Protein AF-A0A3C2BTA4-F1 (afdb_monomer_lite)

pLDDT: mean 95.5, std 5.05, range [73.38, 98.69]

Structure (mmCIF, N/CA/C/O backbone):
data_AF-A0A3C2BTA4-F1
#
_entry.id   AF-A0A3C2BTA4-F1
#
loop_
_atom_site.group_PDB
_atom_site.id
_atom_site.type_symbol
_atom_site.label_atom_id
_atom_site.label_alt_id
_atom_site.label_comp_id
_atom_site.label_asym_id
_atom_site.label_entity_id
_atom_site.label_seq_id
_atom_site.pdbx_PDB_ins_code
_atom_site.Cartn_x
_atom_site.Cartn_y
_atom_site.Cartn_z
_atom_site.occupancy
_atom_site.B_iso_or_equiv
_atom_site.auth_seq_id
_atom_site.auth_comp_id
_atom_site.auth_asym_id
_atom_site.auth_atom_id
_atom_site.pdbx_PDB_model_num
ATOM 1 N N . LEU A 1 1 ? -10.250 0.174 -7.961 1.00 94.25 1 LEU A N 1
ATOM 2 C CA . LEU A 1 1 ? -9.023 0.992 -7.882 1.00 94.25 1 LEU A CA 1
ATOM 3 C C . LEU A 1 1 ? -8.267 0.972 -9.204 1.00 94.25 1 LEU A C 1
ATOM 5 O O . LEU A 1 1 ? -8.402 1.938 -9.924 1.00 94.25 1 LEU A O 1
ATOM 9 N N . VAL A 1 2 ? -7.622 -0.133 -9.608 1.00 96.44 2 VAL A N 1
ATOM 10 C CA . VAL A 1 2 ? -6.842 -0.205 -10.872 1.00 96.44 2 VAL A CA 1
ATOM 11 C C . VAL A 1 2 ? -7.594 0.320 -12.104 1.00 96.44 2 VAL A C 1
ATOM 13 O O . VAL A 1 2 ? -7.047 1.108 -12.860 1.00 96.44 2 VAL A O 1
ATOM 16 N N . GLN A 1 3 ? -8.858 -0.073 -12.301 1.00 97.69 3 GLN A N 1
ATOM 17 C CA . GLN A 1 3 ? -9.660 0.436 -13.422 1.00 97.69 3 GLN A CA 1
ATOM 18 C C . GLN A 1 3 ? -9.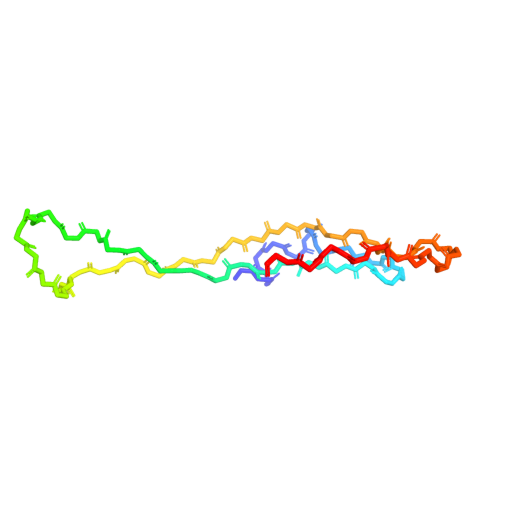979 1.937 -13.308 1.00 97.69 3 GLN A C 1
ATOM 20 O O . GLN A 1 3 ? -10.047 2.612 -14.328 1.00 97.69 3 GLN A O 1
ATOM 25 N N . ALA A 1 4 ? -10.198 2.439 -12.090 1.00 97.94 4 ALA A N 1
ATOM 26 C CA . ALA A 1 4 ? -10.538 3.840 -11.842 1.00 97.94 4 ALA A CA 1
ATOM 27 C C . ALA A 1 4 ? -9.319 4.753 -12.036 1.00 97.94 4 ALA A C 1
ATOM 29 O O . ALA A 1 4 ? -9.439 5.806 -12.647 1.00 97.94 4 ALA A O 1
ATOM 30 N N . ASP A 1 5 ? -8.143 4.291 -11.610 1.00 97.75 5 ASP A N 1
ATOM 31 C CA . ASP A 1 5 ? -6.885 5.042 -11.657 1.00 97.75 5 ASP A CA 1
ATOM 32 C C . ASP A 1 5 ? -5.986 4.573 -12.806 1.00 97.75 5 ASP A C 1
ATOM 34 O O . ASP A 1 5 ? -4.761 4.580 -12.700 1.00 97.75 5 ASP A O 1
ATOM 38 N N . LYS A 1 6 ? -6.585 4.126 -13.917 1.00 97.56 6 LYS A N 1
ATOM 39 C CA . LYS A 1 6 ? -5.849 3.548 -15.050 1.00 97.56 6 LYS A CA 1
ATOM 40 C C . LYS A 1 6 ? -4.767 4.489 -15.592 1.00 97.56 6 LYS A C 1
ATOM 42 O O . LYS A 1 6 ? -3.722 4.017 -16.022 1.00 97.56 6 LYS A O 1
ATOM 47 N N . GLU A 1 7 ? -5.004 5.799 -15.548 1.00 97.88 7 GLU A N 1
ATOM 48 C CA . GLU A 1 7 ? -4.055 6.831 -15.994 1.00 97.88 7 GLU A CA 1
ATOM 49 C C . GLU A 1 7 ? -2.759 6.868 -15.169 1.00 97.88 7 GLU A C 1
ATOM 51 O O . GLU A 1 7 ? -1.735 7.334 -15.656 1.00 97.88 7 GLU A O 1
ATOM 56 N N . TRP A 1 8 ? -2.779 6.332 -13.946 1.00 97.69 8 TRP A N 1
ATOM 57 C CA . TRP A 1 8 ? -1.608 6.232 -13.073 1.00 97.69 8 TRP A CA 1
ATOM 58 C C . TRP A 1 8 ? -0.816 4.936 -13.271 1.00 97.69 8 TRP A C 1
ATOM 60 O O . TRP A 1 8 ? 0.224 4.759 -12.637 1.00 97.69 8 TRP A O 1
ATOM 70 N N . VAL A 1 9 ? -1.292 4.006 -14.107 1.00 97.50 9 VAL A N 1
ATOM 71 C CA . VAL A 1 9 ? -0.582 2.754 -14.386 1.00 97.50 9 VAL A CA 1
ATOM 72 C C . VAL A 1 9 ? 0.568 3.046 -15.357 1.00 97.50 9 VAL A C 1
ATOM 74 O O . VAL A 1 9 ? 0.297 3.415 -16.502 1.00 97.50 9 VAL A O 1
ATOM 77 N N . PRO A 1 10 ? 1.839 2.884 -14.940 1.00 97.00 10 PRO A N 1
ATOM 78 C CA . PRO A 1 10 ? 2.968 3.104 -15.832 1.00 97.00 10 PRO A CA 1
ATOM 79 C C . PRO A 1 10 ? 3.013 2.046 -16.942 1.00 97.00 10 PRO A C 1
ATOM 81 O O . PRO A 1 10 ? 2.504 0.934 -16.784 1.00 97.00 10 PRO A O 1
ATOM 84 N N . ALA A 1 11 ? 3.631 2.405 -18.066 1.00 95.81 11 ALA A N 1
ATOM 85 C CA . ALA A 1 11 ? 3.757 1.547 -19.245 1.00 95.81 11 ALA A CA 1
ATOM 86 C C . ALA A 1 11 ? 5.216 1.180 -19.580 1.00 95.81 11 ALA A C 1
ATOM 88 O O . ALA A 1 11 ? 5.440 0.456 -20.550 1.00 95.81 11 ALA A O 1
ATOM 89 N N . GLY A 1 12 ? 6.199 1.695 -18.829 1.00 94.81 12 GLY A N 1
ATOM 90 C CA . GLY A 1 12 ? 7.612 1.382 -19.026 1.00 94.81 12 GLY A CA 1
ATOM 91 C C . GLY A 1 12 ? 7.981 -0.028 -18.559 1.00 94.81 12 GLY A C 1
ATOM 92 O O . GLY A 1 12 ? 7.327 -0.613 -17.695 1.00 94.81 12 GLY A O 1
ATOM 93 N N . ASP A 1 13 ? 9.051 -0.581 -19.134 1.00 93.06 13 ASP A N 1
ATOM 94 C CA . ASP A 1 13 ? 9.522 -1.922 -18.784 1.00 93.06 13 ASP A CA 1
ATOM 95 C C . ASP A 1 13 ? 10.078 -1.976 -17.352 1.00 93.06 13 ASP A C 1
ATOM 97 O O . ASP A 1 13 ? 10.895 -1.150 -16.930 1.00 93.06 13 ASP A O 1
ATOM 101 N N . GLY A 1 14 ? 9.612 -2.964 -16.591 1.00 91.44 14 GLY A N 1
ATOM 102 C CA . GLY A 1 14 ? 9.899 -3.105 -15.164 1.00 91.44 14 GLY A CA 1
ATOM 103 C C . GLY A 1 14 ? 9.200 -2.086 -14.253 1.00 91.44 14 GLY A C 1
ATOM 104 O O . GLY A 1 14 ? 9.442 -2.112 -13.047 1.00 91.44 14 GLY A O 1
ATOM 105 N N . GLU A 1 15 ? 8.342 -1.209 -14.779 1.00 96.19 15 GLU A N 1
ATOM 106 C CA . GLU A 1 15 ? 7.495 -0.319 -13.978 1.00 96.19 15 GLU A CA 1
ATOM 107 C C . GLU A 1 15 ? 6.161 -0.999 -13.628 1.00 96.19 15 GLU A C 1
ATOM 109 O O . GLU A 1 15 ? 5.674 -1.876 -14.342 1.00 96.19 15 GLU A O 1
ATOM 114 N N . ALA A 1 16 ? 5.542 -0.605 -12.515 1.00 96.62 16 ALA A N 1
ATOM 115 C CA . ALA A 1 16 ? 4.257 -1.153 -12.089 1.00 96.62 16 ALA A CA 1
ATOM 116 C C . ALA A 1 16 ? 3.448 -0.155 -11.253 1.00 96.62 16 ALA A C 1
ATOM 118 O O . ALA A 1 16 ? 3.993 0.761 -10.643 1.00 96.62 16 ALA A O 1
ATOM 119 N N . LEU A 1 17 ? 2.133 -0.364 -11.156 1.00 98.06 17 LEU A N 1
ATOM 120 C CA . LEU A 1 17 ? 1.315 0.299 -10.139 1.00 98.06 17 LEU A CA 1
ATOM 121 C C . LEU A 1 17 ? 1.335 -0.542 -8.857 1.00 98.06 17 LEU A C 1
ATOM 123 O O . LEU A 1 17 ? 0.728 -1.613 -8.796 1.00 98.06 17 LEU A O 1
ATOM 127 N N . TYR A 1 18 ? 2.019 -0.063 -7.822 1.00 98.19 18 TYR A N 1
ATOM 128 C CA . TYR A 1 18 ? 2.061 -0.737 -6.530 1.00 98.19 18 TYR A CA 1
ATOM 129 C C . TYR A 1 18 ? 0.738 -0.554 -5.785 1.00 98.19 18 TYR A C 1
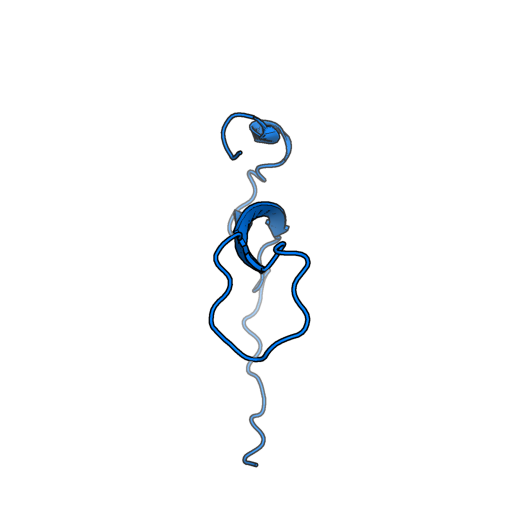ATOM 131 O O . TYR A 1 18 ? 0.293 0.573 -5.572 1.00 98.19 18 TYR A O 1
ATOM 139 N N . LEU A 1 19 ? 0.129 -1.658 -5.350 1.00 98.44 19 LEU A N 1
ATOM 140 C CA . LEU A 1 19 ? -1.089 -1.659 -4.542 1.00 98.44 19 LEU A CA 1
ATOM 141 C C . LEU A 1 19 ? -0.750 -1.980 -3.086 1.00 98.44 19 LEU A C 1
ATOM 143 O O . LEU A 1 19 ? -0.101 -2.985 -2.795 1.00 98.44 19 LEU A O 1
ATOM 147 N N . ARG A 1 20 ? -1.256 -1.164 -2.159 1.00 98.69 20 ARG A N 1
ATOM 148 C CA . ARG A 1 20 ? -1.133 -1.377 -0.712 1.00 98.69 20 ARG A CA 1
ATOM 149 C C . ARG A 1 20 ? -2.516 -1.562 -0.087 1.00 98.69 20 ARG A C 1
ATOM 151 O O . ARG A 1 20 ? -3.122 -0.583 0.351 1.00 98.69 20 ARG A O 1
ATOM 158 N N . PRO A 1 21 ? -3.032 -2.799 -0.031 1.00 98.62 21 PRO A N 1
ATOM 159 C CA . PRO A 1 21 ? -4.161 -3.134 0.822 1.00 98.62 21 PRO A CA 1
ATOM 160 C C . PRO A 1 21 ? -3.749 -3.046 2.290 1.00 98.62 21 PRO A C 1
ATOM 162 O O . PRO A 1 21 ? -2.662 -3.488 2.665 1.00 98.62 21 PRO A O 1
ATOM 165 N N . PHE A 1 22 ? -4.616 -2.490 3.125 1.00 98.69 22 PHE A N 1
ATOM 166 C CA . PHE A 1 22 ? -4.421 -2.460 4.568 1.00 98.69 22 PHE A CA 1
ATOM 167 C C . PHE A 1 22 ? -5.762 -2.402 5.297 1.00 98.69 22 PHE A C 1
ATOM 169 O O . PHE A 1 22 ? -6.814 -2.128 4.714 1.00 98.69 22 PHE A O 1
ATOM 176 N N . MET A 1 23 ? -5.712 -2.669 6.597 1.00 98.62 23 MET A N 1
ATOM 177 C CA . MET A 1 23 ? -6.864 -2.624 7.480 1.00 98.62 23 MET A CA 1
ATOM 178 C C . MET A 1 23 ? -6.476 -1.924 8.777 1.00 98.62 23 MET A C 1
ATOM 180 O O . MET A 1 23 ? -5.391 -2.159 9.305 1.00 98.62 23 MET A O 1
ATOM 184 N N . ILE A 1 24 ? -7.368 -1.076 9.280 1.00 98.50 24 ILE A N 1
ATOM 185 C CA . ILE A 1 24 ? -7.230 -0.419 10.582 1.00 98.50 24 ILE A CA 1
ATOM 186 C C . ILE A 1 24 ? -8.524 -0.568 11.377 1.00 98.50 24 ILE A C 1
ATOM 188 O O . ILE A 1 24 ? -9.612 -0.562 10.800 1.00 98.50 24 ILE A O 1
ATOM 192 N N . ALA A 1 25 ? -8.412 -0.6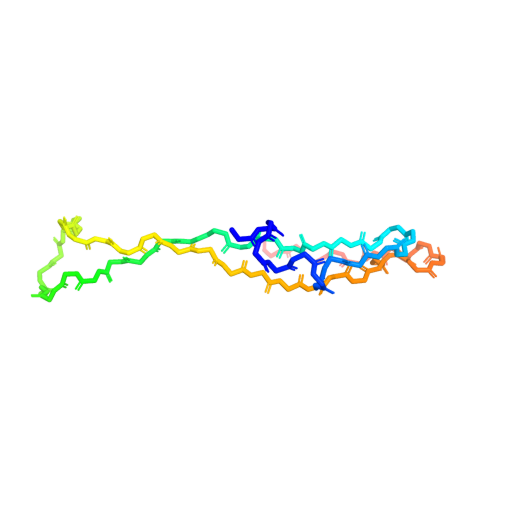96 12.698 1.00 98.25 25 ALA A N 1
ATOM 193 C CA . ALA A 1 25 ? -9.562 -0.579 13.586 1.00 98.25 25 ALA A CA 1
ATOM 194 C C . ALA A 1 25 ? -10.085 0.863 13.566 1.00 98.25 25 ALA A C 1
ATOM 196 O O . ALA A 1 25 ? -9.297 1.803 13.656 1.00 98.25 25 ALA A O 1
ATOM 197 N N . THR A 1 26 ? -11.401 1.025 13.442 1.00 98.12 26 THR A N 1
ATOM 198 C CA . THR A 1 26 ? -12.070 2.340 13.463 1.00 98.12 26 THR A CA 1
ATOM 199 C C . THR A 1 26 ? -13.112 2.459 14.568 1.00 98.12 26 THR A C 1
ATOM 201 O O . THR A 1 26 ? -13.677 3.529 14.768 1.00 98.12 26 THR A O 1
ATOM 204 N N . GLU A 1 27 ? -13.316 1.386 15.336 1.00 98.31 27 GLU A N 1
ATOM 205 C CA . GLU A 1 27 ? -14.211 1.380 16.486 1.00 98.31 27 GLU A CA 1
ATOM 206 C C . GLU A 1 27 ? -13.750 2.377 17.563 1.00 98.31 27 GLU A C 1
ATOM 208 O O . GLU A 1 27 ? -12.634 2.285 18.080 1.00 98.31 27 GLU A O 1
ATOM 213 N N . ALA A 1 28 ? -14.638 3.293 17.958 1.00 97.69 28 ALA A N 1
ATOM 214 C CA . ALA A 1 28 ? -14.417 4.202 19.081 1.00 97.69 28 ALA A CA 1
ATOM 215 C C . ALA A 1 28 ? -14.534 3.453 20.425 1.00 97.69 28 ALA A C 1
ATOM 217 O O . ALA A 1 28 ? -15.554 3.516 21.112 1.00 97.69 28 ALA A O 1
ATOM 218 N N . PHE A 1 29 ? -13.492 2.704 20.791 1.00 97.69 29 PHE A N 1
ATOM 219 C CA . PHE A 1 29 ? -13.458 1.866 21.989 1.00 97.69 29 PHE A CA 1
ATOM 220 C C . PHE A 1 29 ? -12.056 1.837 22.613 1.00 97.69 29 PHE A C 1
ATOM 222 O O . PHE A 1 29 ? -11.068 1.636 21.916 1.00 97.69 29 PHE A O 1
ATOM 229 N N . LEU A 1 30 ? -11.963 2.023 23.935 1.00 97.44 30 LEU A N 1
ATOM 230 C CA . LEU A 1 30 ? -10.676 2.122 24.648 1.00 97.44 30 LEU A CA 1
ATOM 231 C C . LEU A 1 30 ? -10.172 0.792 25.232 1.00 97.44 30 LEU A C 1
ATOM 233 O O . LEU A 1 30 ? -9.003 0.685 25.592 1.00 97.44 30 LEU A O 1
ATOM 237 N N . GLY A 1 31 ? -11.041 -0.210 25.387 1.00 97.50 31 GLY A N 1
ATOM 238 C CA . GLY A 1 31 ? -10.659 -1.485 25.996 1.00 97.50 31 GLY A CA 1
ATOM 239 C C . GLY A 1 31 ? -9.817 -2.360 25.063 1.00 97.50 31 GLY A C 1
ATOM 240 O O . GLY A 1 31 ? -9.980 -2.334 23.844 1.00 97.50 31 GLY A O 1
ATOM 241 N N . VAL A 1 32 ? -8.957 -3.198 25.643 1.00 97.75 32 VAL A N 1
ATOM 242 C CA . VAL A 1 32 ? -8.091 -4.107 24.880 1.00 97.75 32 VAL A CA 1
ATOM 243 C C . VAL A 1 32 ? -8.870 -5.360 24.475 1.00 97.75 32 VAL A C 1
ATOM 245 O O . VAL A 1 32 ? -9.088 -6.267 25.275 1.00 97.75 32 VAL A O 1
ATOM 248 N N . ARG A 1 33 ? -9.303 -5.399 23.215 1.00 97.81 33 ARG A N 1
ATOM 249 C CA . ARG A 1 33 ? -9.865 -6.573 22.530 1.00 97.81 33 ARG A CA 1
ATOM 250 C C . ARG A 1 33 ? -9.772 -6.384 21.017 1.00 97.81 33 ARG A C 1
ATOM 252 O O . ARG A 1 33 ? -9.464 -5.293 20.546 1.00 97.81 33 ARG A O 1
ATOM 259 N N . ALA A 1 34 ? -10.119 -7.418 20.254 1.00 97.75 34 ALA A N 1
ATOM 260 C CA . ALA A 1 34 ? -10.348 -7.267 18.821 1.00 97.75 34 ALA A CA 1
ATOM 261 C C . ALA A 1 34 ? -11.456 -6.232 18.543 1.00 97.75 34 ALA A C 1
ATOM 263 O O . ALA A 1 34 ? -12.493 -6.214 19.223 1.00 97.75 34 ALA A O 1
ATOM 264 N N . ALA A 1 35 ? -11.229 -5.381 17.542 1.00 98.00 35 ALA A N 1
ATOM 265 C CA . ALA A 1 35 ? -12.199 -4.388 17.102 1.00 98.00 35 ALA A CA 1
ATOM 266 C C . ALA A 1 35 ? -13.397 -5.060 16.413 1.00 98.00 35 ALA A C 1
ATOM 268 O O . ALA A 1 35 ? -13.246 -6.059 15.709 1.00 98.00 35 ALA A O 1
ATOM 269 N N . ARG A 1 36 ? -14.589 -4.498 16.613 1.00 98.06 36 ARG A N 1
ATOM 270 C CA . ARG A 1 36 ? -15.831 -4.897 15.929 1.00 98.06 36 ARG A CA 1
ATOM 271 C C . ARG A 1 36 ? -16.072 -4.097 14.655 1.00 98.06 36 ARG A C 1
ATOM 273 O O . ARG A 1 36 ? -16.818 -4.547 13.795 1.00 98.06 36 ARG A O 1
ATOM 280 N N . GLU A 1 37 ? -15.428 -2.940 14.537 1.00 98.44 37 GLU A N 1
ATOM 281 C CA . GLU A 1 37 ? -15.445 -2.110 13.341 1.00 98.44 37 GLU A CA 1
ATOM 282 C C . GLU A 1 37 ? -14.018 -1.894 12.837 1.00 98.44 37 GLU A C 1
ATOM 284 O O . GLU A 1 37 ? -13.118 -1.485 13.582 1.00 98.44 37 GLU A O 1
ATOM 289 N N . VAL A 1 38 ? -13.821 -2.180 11.553 1.00 98.38 38 VAL A N 1
ATOM 290 C CA . VAL A 1 38 ? -12.557 -1.989 10.852 1.00 98.38 38 VAL A CA 1
ATOM 291 C C . VAL A 1 38 ? -12.811 -1.325 9.507 1.00 98.38 38 VAL A C 1
ATOM 293 O O . VAL A 1 38 ? -13.818 -1.578 8.844 1.00 98.38 38 VAL A O 1
ATOM 296 N N . SER A 1 39 ? -11.852 -0.526 9.061 1.00 98.62 39 SER A N 1
ATOM 297 C CA . SER A 1 39 ? -11.807 -0.012 7.699 1.00 98.62 39 SER A CA 1
ATOM 298 C C . SER A 1 39 ? -10.740 -0.751 6.904 1.00 98.62 39 SER A C 1
ATOM 300 O O . SER A 1 39 ? -9.547 -0.588 7.152 1.00 98.62 39 SER A O 1
ATOM 302 N N . PHE A 1 40 ? -11.172 -1.540 5.919 1.00 98.44 40 PHE A N 1
ATOM 303 C CA . PHE A 1 40 ? -10.304 -2.030 4.850 1.00 98.44 40 PHE A CA 1
ATOM 304 C C . PHE A 1 40 ? -10.201 -0.970 3.752 1.00 98.44 40 PHE A C 1
ATOM 306 O O . PHE A 1 40 ? -11.217 -0.418 3.310 1.00 98.44 40 PHE A O 1
ATOM 313 N N . ARG A 1 41 ? -8.978 -0.655 3.329 1.00 98.50 41 ARG A N 1
ATOM 314 C CA . ARG A 1 41 ? -8.687 0.338 2.293 1.00 98.50 41 ARG A CA 1
ATOM 315 C C . ARG A 1 41 ? -7.552 -0.166 1.408 1.00 98.50 41 ARG A C 1
ATOM 317 O O . ARG A 1 41 ? -6.733 -0.983 1.820 1.00 98.50 41 ARG A O 1
ATOM 324 N N . VAL A 1 42 ? -7.509 0.344 0.184 1.00 98.62 42 VAL A N 1
ATOM 325 C CA . VAL A 1 42 ? -6.418 0.097 -0.759 1.00 98.62 42 VAL A CA 1
ATOM 326 C C . VAL A 1 42 ? -5.982 1.446 -1.304 1.00 98.62 42 VAL A C 1
ATOM 328 O O . VAL A 1 42 ? -6.823 2.207 -1.779 1.00 98.62 42 VAL A O 1
ATOM 331 N N . ILE A 1 43 ? -4.687 1.734 -1.224 1.00 98.56 43 ILE A N 1
ATOM 332 C CA . ILE A 1 43 ? -4.060 2.866 -1.917 1.00 98.56 43 ILE A CA 1
ATOM 333 C C . ILE A 1 43 ? -3.122 2.339 -3.001 1.00 98.56 43 ILE A C 1
ATOM 335 O O . ILE A 1 43 ? -2.689 1.183 -2.941 1.00 98.56 43 ILE A O 1
ATOM 339 N N . ALA A 1 44 ? -2.816 3.181 -3.982 1.00 98.44 44 ALA A N 1
ATOM 340 C CA . ALA A 1 44 ? -1.922 2.854 -5.079 1.00 98.44 44 ALA A CA 1
ATOM 341 C C . ALA A 1 44 ? -0.840 3.929 -5.249 1.00 98.44 44 ALA A C 1
ATOM 343 O O . ALA A 1 44 ? -1.077 5.094 -4.939 1.00 98.44 44 ALA A O 1
ATOM 344 N N . SER A 1 45 ? 0.335 3.536 -5.738 1.00 98.25 45 SER A N 1
ATOM 345 C CA . SER A 1 45 ? 1.407 4.453 -6.144 1.00 98.25 45 SER A CA 1
ATOM 346 C C . SER A 1 45 ? 2.127 3.886 -7.364 1.00 98.25 45 SER A C 1
ATOM 348 O O . SER A 1 45 ? 2.463 2.698 -7.345 1.00 98.25 45 SER A O 1
ATOM 350 N N . PRO A 1 46 ? 2.412 4.686 -8.405 1.00 97.69 46 PRO A N 1
ATOM 351 C CA . PRO A 1 46 ? 3.322 4.268 -9.463 1.00 97.69 46 PRO A CA 1
ATOM 352 C C . PRO A 1 46 ? 4.686 3.915 -8.857 1.00 97.69 46 PRO A C 1
ATOM 354 O O . PRO A 1 46 ? 5.169 4.605 -7.955 1.00 97.69 46 PRO A O 1
ATOM 357 N N . ALA A 1 47 ? 5.283 2.825 -9.323 1.00 97.12 47 ALA A N 1
ATOM 358 C CA . ALA A 1 47 ? 6.590 2.339 -8.917 1.00 97.12 47 ALA A CA 1
ATOM 359 C C . ALA A 1 47 ? 7.444 2.126 -10.170 1.00 97.12 47 ALA A C 1
ATOM 361 O O . ALA A 1 47 ? 7.044 1.413 -11.091 1.00 97.12 47 ALA A O 1
ATOM 362 N N . GLY A 1 48 ? 8.608 2.771 -10.204 1.00 94.44 48 GLY A N 1
ATOM 363 C CA . GLY A 1 48 ? 9.555 2.631 -11.307 1.00 94.44 48 GLY A CA 1
ATOM 364 C C . GLY A 1 48 ? 10.321 1.310 -11.259 1.00 94.44 48 GLY A C 1
ATOM 365 O O . GLY A 1 48 ? 10.293 0.588 -10.258 1.00 94.44 48 GLY A O 1
ATOM 366 N N . ASN A 1 49 ? 11.059 1.032 -12.332 1.00 93.69 49 ASN A N 1
ATOM 367 C CA . ASN A 1 49 ? 11.947 -0.121 -12.412 1.00 93.69 49 ASN A CA 1
ATOM 368 C C . ASN A 1 49 ? 13.041 -0.048 -11.336 1.00 93.69 49 ASN A C 1
ATOM 370 O O . ASN A 1 49 ? 13.936 0.794 -11.394 1.00 93.69 49 ASN A O 1
ATOM 374 N N . TYR A 1 50 ? 12.963 -0.952 -10.357 1.00 89.56 50 TYR A N 1
ATOM 375 C CA . TYR A 1 50 ? 13.846 -0.948 -9.189 1.00 89.56 50 TYR A CA 1
ATOM 376 C C . TYR A 1 50 ? 15.315 -1.207 -9.542 1.00 89.56 50 TYR A C 1
ATOM 378 O O . TYR A 1 50 ? 16.209 -0.676 -8.887 1.00 89.56 50 TYR A O 1
ATOM 386 N N . PHE A 1 51 ? 15.572 -2.012 -10.575 1.00 86.19 51 PHE A N 1
ATOM 387 C CA . PHE A 1 51 ? 16.933 -2.356 -10.977 1.00 86.19 51 PHE A CA 1
ATOM 388 C C . PHE A 1 51 ? 17.464 -1.450 -12.082 1.00 86.19 51 PHE A C 1
ATOM 390 O O . PHE A 1 51 ? 18.673 -1.262 -12.136 1.00 86.19 51 PHE A O 1
ATOM 397 N N . GLY A 1 52 ? 16.584 -0.860 -12.906 1.00 73.38 52 GLY A N 1
ATOM 398 C CA . GLY A 1 52 ? 16.831 0.290 -13.793 1.00 73.38 52 GLY A CA 1
ATOM 399 C C . GLY A 1 52 ? 18.024 0.208 -14.765 1.00 73.38 52 GLY A C 1
ATOM 400 O O . GLY A 1 52 ? 18.278 1.173 -15.480 1.00 73.38 52 GLY A O 1
ATOM 401 N N . GLY A 1 53 ? 18.778 -0.894 -14.777 1.00 77.88 53 GLY A N 1
ATOM 402 C CA . GLY A 1 53 ? 20.136 -0.997 -15.305 1.00 77.88 53 GLY A CA 1
ATOM 403 C C . GLY A 1 53 ? 20.920 -2.129 -14.622 1.00 77.88 53 GLY A C 1
ATOM 404 O O . GLY A 1 53 ? 20.470 -3.272 -14.593 1.00 77.88 53 GLY A O 1
ATOM 405 N N . GLU A 1 54 ? 22.110 -1.830 -14.093 1.00 80.31 54 GLU A N 1
ATOM 406 C CA . GLU A 1 54 ? 22.992 -2.822 -13.459 1.00 80.31 54 GLU A CA 1
ATOM 407 C C . GLU A 1 54 ? 22.507 -3.236 -12.057 1.00 80.31 54 GLU A C 1
ATOM 409 O O . GLU A 1 54 ? 22.261 -2.398 -11.185 1.00 80.31 54 GLU A O 1
ATOM 414 N N . LEU A 1 55 ? 22.415 -4.548 -11.822 1.00 88.25 55 LEU A N 1
ATOM 415 C CA . LEU A 1 55 ? 22.024 -5.131 -10.540 1.00 88.25 55 LEU A CA 1
ATOM 416 C C . LEU A 1 55 ? 23.081 -4.830 -9.462 1.00 88.25 55 LEU A C 1
ATOM 418 O O . LEU A 1 55 ? 24.208 -5.316 -9.541 1.00 88.25 55 LEU A O 1
ATOM 422 N N . LYS A 1 56 ? 22.712 -4.081 -8.417 1.00 90.75 56 LYS A N 1
ATOM 423 C CA . LYS A 1 56 ? 23.608 -3.774 -7.290 1.00 90.75 56 LYS A CA 1
ATOM 424 C C . LYS A 1 56 ? 23.311 -4.676 -6.085 1.00 90.75 56 LYS A C 1
ATOM 426 O O . LYS A 1 56 ? 22.181 -4.654 -5.596 1.00 90.75 56 LYS A O 1
ATOM 431 N N . PRO A 1 57 ? 24.288 -5.454 -5.582 1.00 92.44 57 PRO A N 1
ATOM 432 C CA . PRO A 1 57 ? 24.103 -6.255 -4.376 1.00 92.44 57 PRO A CA 1
ATOM 433 C C . PRO A 1 57 ? 24.015 -5.370 -3.125 1.00 92.44 57 PRO A C 1
ATOM 435 O O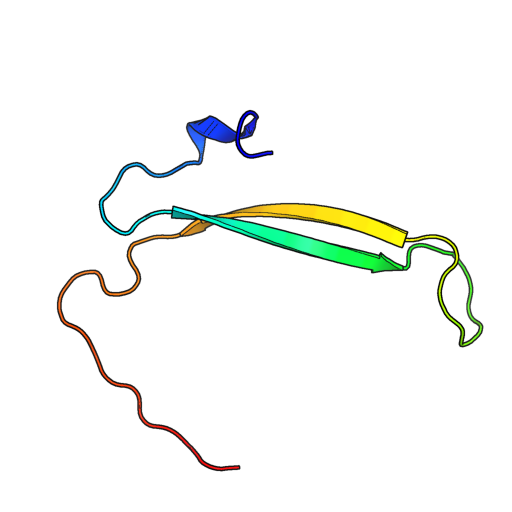 . PRO A 1 57 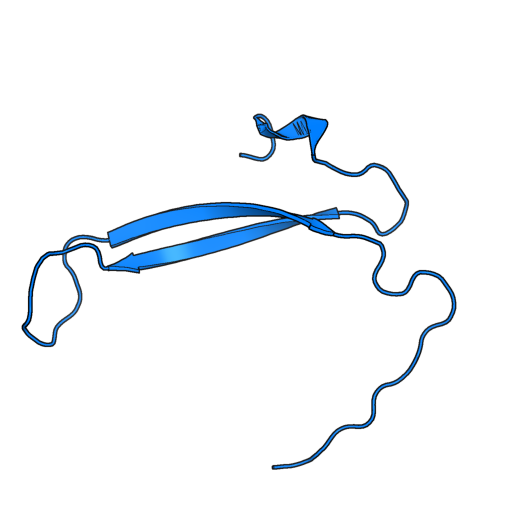? 24.491 -4.234 -3.114 1.00 92.44 57 PRO A O 1
ATOM 438 N N . VAL A 1 58 ? 23.434 -5.914 -2.053 1.00 94.81 58 VAL A N 1
ATOM 439 C CA . VAL A 1 58 ? 23.327 -5.244 -0.748 1.00 94.81 58 VAL A CA 1
ATOM 440 C C . VAL A 1 58 ? 24.124 -5.991 0.318 1.00 94.81 58 VAL A C 1
ATOM 442 O O . VAL A 1 58 ? 24.160 -7.221 0.334 1.00 94.81 58 VAL A O 1
ATOM 445 N N . SER A 1 59 ? 24.748 -5.245 1.228 1.00 96.62 59 SER A N 1
ATOM 446 C CA . SER A 1 59 ? 25.376 -5.800 2.431 1.00 96.62 59 SER 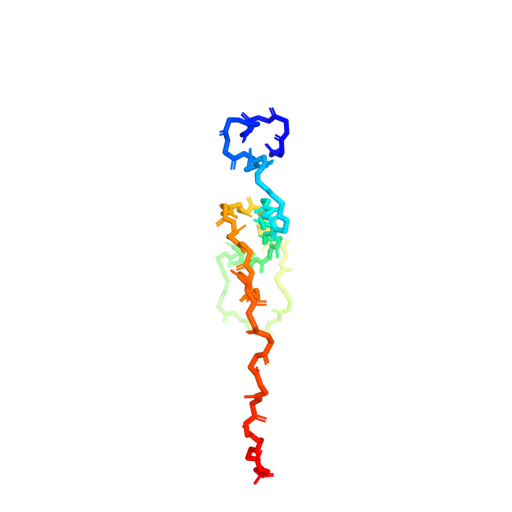A CA 1
ATOM 447 C C . SER A 1 59 ? 24.315 -6.067 3.499 1.00 96.62 59 SER A C 1
ATOM 449 O O . SER A 1 59 ? 23.438 -5.232 3.718 1.00 96.62 59 SER A O 1
ATOM 451 N N . ILE A 1 60 ? 24.402 -7.208 4.184 1.00 96.94 60 ILE A N 1
ATOM 452 C CA . ILE A 1 60 ? 23.437 -7.619 5.214 1.00 96.94 60 ILE A CA 1
ATOM 453 C C . ILE A 1 60 ? 24.090 -7.515 6.595 1.00 96.94 60 ILE A C 1
ATOM 455 O O . ILE A 1 60 ? 25.175 -8.051 6.811 1.00 96.94 60 ILE A O 1
ATOM 459 N N . TRP A 1 61 ? 23.417 -6.840 7.529 1.00 96.88 61 TRP A N 1
ATOM 460 C CA . TRP A 1 61 ? 23.771 -6.825 8.950 1.00 96.88 61 TRP A CA 1
ATOM 461 C C . TRP A 1 61 ? 22.994 -7.912 9.698 1.00 96.88 61 TRP A C 1
ATOM 463 O O . TRP A 1 61 ? 21.790 -8.059 9.486 1.00 96.88 61 TRP A O 1
ATOM 473 N N . ILE A 1 62 ? 23.662 -8.646 10.590 1.00 93.94 62 ILE A N 1
ATOM 474 C CA . ILE A 1 62 ? 23.026 -9.651 11.451 1.00 93.94 62 ILE A CA 1
ATOM 475 C C . ILE A 1 62 ? 22.829 -9.034 12.837 1.00 93.94 62 ILE A C 1
ATOM 477 O O . ILE A 1 62 ? 23.803 -8.633 13.474 1.00 93.94 62 ILE A O 1
ATOM 481 N N . SER A 1 63 ? 21.563 -8.928 13.255 1.00 87.31 63 SER A N 1
ATOM 482 C CA . SER A 1 63 ? 21.143 -8.371 14.548 1.00 87.31 63 SER A CA 1
ATOM 483 C C . SER A 1 63 ? 20.936 -9.438 15.612 1.00 87.31 63 SER A C 1
ATOM 485 O O . SER A 1 63 ? 20.619 -10.590 15.246 1.00 87.31 63 SER A O 1
#

Radius of gyration: 18.65 Å; chains: 1; bounding box: 41×16×45 Å

Foldseek 3Di:
DCVVVVVQADDDPQKGKDKDWDKDAPDPDDDDDDHPDMDIDIDIHIDDRPCPDPRDDDDDDDD

Secondary structure (DSSP, 8-state):
-TTTTGGGS--STT-EEEEEEEEEE-----SSS--S-EEEEEEEEEE--SSSSSPPP------

Sequence (63 aa):
LVQADKEWVPAGDGEALYLRPFMIATEAFLGVRAAREVSFRVIASPAGNYFGGELKPVSIWIS